Protein AF-A0A7V6ZQK7-F1 (afdb_monomer)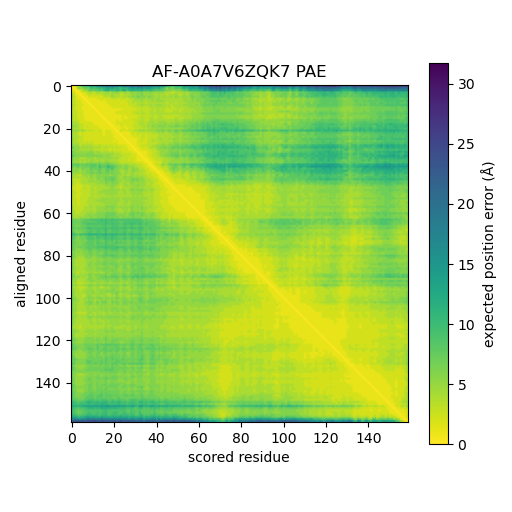

pLDDT: mean 94.78, std 4.78, range [59.28, 98.69]

Solvent-accessible surface area (backbone atoms only — not comparable to full-atom values): 10567 Å² total; per-residue (Å²): 133,67,92,85,58,90,69,52,75,66,53,50,53,52,55,31,53,77,74,73,43,92,51,80,68,61,77,49,67,88,54,63,77,86,77,54,82,86,70,80,80,98,65,79,82,88,67,55,72,66,56,46,53,54,51,53,50,59,57,56,67,72,59,84,89,73,93,72,84,79,50,89,94,54,75,88,70,92,75,62,79,62,53,65,57,55,60,66,34,58,82,67,61,70,57,70,84,66,83,55,54,93,84,25,52,72,60,53,47,56,42,50,51,51,21,49,51,51,20,69,75,69,72,45,97,76,54,67,86,78,72,95,45,72,69,59,48,50,49,51,54,51,51,52,51,28,70,75,67,72,51,92,78,84,89,75,81,92,122

Radius of gyration: 25.25 Å; Cα contacts (8 Å, |Δi|>4): 47; chains: 1; bounding box: 50×47×60 Å

Secondary structure (DSSP, 8-state):
--TT----HHHHHHHHHHTT-SSSGGGGTTS-TTTS--S----PPPPPHHHHHHHHHHHHTTS--------TT-------THHHHHHTSHHHHT-----SGGG-HHHHHHHHHHHHHHHHHHT-S---S--S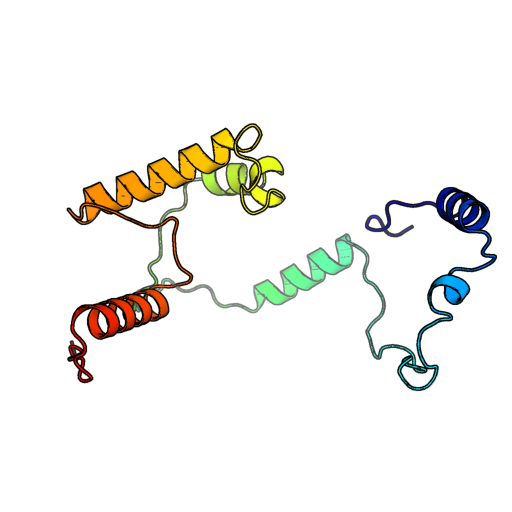-HHHHHHHHHHHHHHHH----------

Sequence (159 aa):
MFKYFPHTDADIQEMLKDVGLSSLDDLFADLPREVLYKGEPDLPEAHSESELRKKLRKLSEKNEKFVCFRGAGSYDVYTPAVIPALTSRQEFLTSYTPYQPEVSQGTLQYIFEFQSLICELTGLDISNASVYDGATAAMEAMFMAIAQTGRKKVLVSSA

Structure (mmCIF, N/CA/C/O backbone):
data_AF-A0A7V6ZQK7-F1
#
_entry.id   AF-A0A7V6ZQK7-F1
#
loop_
_atom_site.group_PDB
_atom_site.id
_atom_site.type_symbol
_atom_site.label_atom_id
_atom_site.label_alt_id
_atom_site.label_comp_id
_atom_site.label_asym_id
_atom_site.label_entity_id
_atom_site.label_seq_id
_atom_site.pdbx_PDB_ins_code
_atom_site.Cartn_x
_atom_site.Cartn_y
_atom_site.Cartn_z
_atom_site.occupancy
_atom_site.B_iso_or_equiv
_atom_site.auth_seq_id
_atom_site.auth_comp_id
_atom_site.auth_asym_id
_atom_site.auth_atom_id
_atom_site.pdbx_PDB_model_num
ATOM 1 N N . MET A 1 1 ? 16.634 4.452 -23.810 1.00 59.28 1 MET A N 1
ATOM 2 C CA . MET A 1 1 ? 16.377 3.212 -23.050 1.00 59.28 1 MET A CA 1
ATOM 3 C C . MET A 1 1 ? 15.541 3.561 -21.830 1.00 59.28 1 MET A C 1
ATOM 5 O O . MET A 1 1 ? 15.902 4.490 -21.110 1.00 59.28 1 MET A O 1
ATOM 9 N N . PHE A 1 2 ? 14.393 2.911 -21.641 1.00 76.44 2 PHE A N 1
ATOM 10 C CA . PHE A 1 2 ? 13.549 3.142 -20.467 1.00 76.44 2 PHE A CA 1
ATOM 11 C C . PHE A 1 2 ? 14.207 2.507 -19.240 1.00 76.44 2 PHE A C 1
ATOM 13 O O . PHE A 1 2 ? 14.557 1.335 -19.275 1.00 76.44 2 PHE A O 1
ATOM 20 N N . LYS A 1 3 ? 14.352 3.263 -18.146 1.00 80.81 3 LYS A N 1
ATOM 21 C CA . LYS A 1 3 ? 15.031 2.803 -16.915 1.00 80.81 3 LYS A CA 1
ATOM 22 C C . LYS A 1 3 ? 14.303 1.673 -16.166 1.00 80.81 3 LYS A C 1
ATOM 24 O O . LYS A 1 3 ? 14.830 1.176 -15.181 1.00 80.81 3 LYS A O 1
ATOM 29 N N . TYR A 1 4 ? 13.089 1.323 -16.588 1.00 89.44 4 TYR A N 1
ATOM 30 C CA . TYR A 1 4 ? 12.256 0.300 -15.950 1.00 89.44 4 TYR A CA 1
ATOM 31 C C . TYR A 1 4 ? 12.435 -1.096 -16.547 1.00 89.44 4 TYR A C 1
ATOM 33 O O . TYR A 1 4 ? 12.062 -2.068 -15.898 1.00 89.44 4 TYR A O 1
ATOM 41 N N . PHE A 1 5 ? 12.990 -1.211 -17.755 1.00 91.88 5 PHE A N 1
ATOM 42 C CA . PHE A 1 5 ? 13.280 -2.515 -18.340 1.00 91.88 5 PHE A CA 1
ATOM 43 C C . PHE A 1 5 ? 14.679 -2.953 -17.903 1.00 91.88 5 PHE A C 1
ATOM 45 O O . PHE A 1 5 ? 15.636 -2.223 -18.167 1.00 91.88 5 PHE A O 1
ATOM 52 N N . PRO A 1 6 ? 14.808 -4.098 -17.212 1.00 92.50 6 PRO A N 1
ATOM 53 C CA . PRO A 1 6 ? 16.096 -4.549 -16.699 1.00 92.50 6 PRO A CA 1
ATOM 54 C C . PRO A 1 6 ? 16.959 -5.207 -17.783 1.00 92.50 6 PRO A C 1
ATOM 56 O O . PRO A 1 6 ? 18.177 -5.218 -17.650 1.00 92.50 6 PRO A O 1
ATOM 59 N N . HIS A 1 7 ? 16.334 -5.740 -18.838 1.00 93.75 7 HIS A N 1
ATOM 60 C CA . HIS A 1 7 ? 16.997 -6.491 -19.900 1.00 93.75 7 HIS A CA 1
ATOM 61 C C . HIS A 1 7 ? 17.386 -5.583 -21.068 1.00 93.75 7 HIS A C 1
ATOM 63 O O . HIS A 1 7 ? 16.608 -4.733 -21.509 1.00 93.75 7 HIS A O 1
ATOM 69 N N . THR A 1 8 ? 18.588 -5.796 -21.583 1.00 93.38 8 THR A N 1
ATOM 70 C CA . THR A 1 8 ? 19.065 -5.240 -22.847 1.00 93.38 8 THR A CA 1
ATOM 71 C C . THR A 1 8 ? 18.580 -6.079 -24.030 1.00 93.38 8 THR A C 1
ATOM 73 O O . THR A 1 8 ? 18.132 -7.212 -23.862 1.00 93.38 8 THR A O 1
ATOM 76 N N . ASP A 1 9 ? 18.721 -5.555 -25.249 1.00 94.00 9 ASP A N 1
ATOM 77 C CA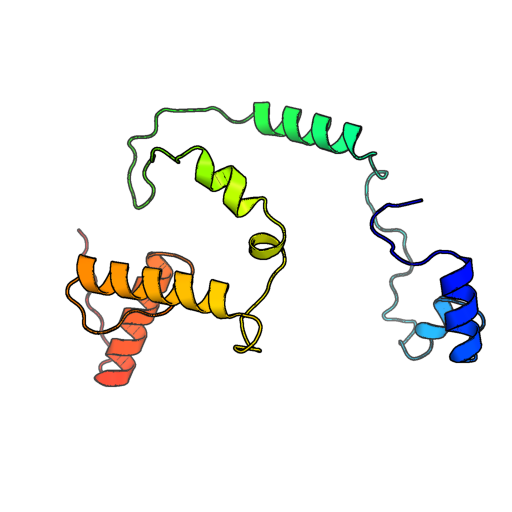 . ASP A 1 9 ? 18.420 -6.329 -26.459 1.00 94.00 9 ASP A CA 1
ATOM 78 C C . ASP A 1 9 ? 19.270 -7.608 -26.538 1.00 94.00 9 ASP A C 1
ATOM 80 O O . ASP A 1 9 ? 18.786 -8.636 -27.000 1.00 94.00 9 ASP A O 1
ATOM 84 N N . ALA A 1 10 ? 20.513 -7.572 -26.045 1.00 95.69 10 ALA A N 1
ATOM 85 C CA . ALA A 1 10 ? 21.383 -8.744 -25.992 1.00 95.69 10 ALA A CA 1
ATOM 86 C C . ALA A 1 10 ? 20.848 -9.813 -25.026 1.00 95.69 10 ALA A C 1
ATOM 88 O O . ALA A 1 10 ? 20.753 -10.974 -25.421 1.00 95.69 10 ALA A O 1
ATOM 89 N N . ASP A 1 11 ? 20.428 -9.412 -23.819 1.00 96.12 11 ASP A N 1
ATOM 90 C CA . ASP A 1 11 ? 19.826 -10.325 -22.835 1.00 96.12 11 ASP A CA 1
ATOM 91 C C . ASP A 1 11 ? 18.561 -10.977 -23.410 1.00 96.12 11 ASP A C 1
ATOM 93 O O . ASP A 1 11 ? 18.370 -12.186 -23.307 1.00 96.12 11 ASP A O 1
ATOM 97 N N . ILE A 1 12 ? 17.714 -10.188 -24.084 1.00 96.31 12 ILE A N 1
ATOM 98 C CA . ILE A 1 12 ? 16.491 -10.690 -24.723 1.00 96.31 12 ILE A CA 1
ATOM 99 C C . ILE A 1 12 ? 16.824 -11.737 -25.795 1.00 96.31 12 ILE A C 1
ATOM 101 O O . ILE A 1 12 ? 16.178 -12.781 -25.843 1.00 96.31 12 ILE A O 1
ATOM 105 N N . GLN A 1 13 ? 17.822 -11.490 -26.649 1.00 96.75 13 GLN A N 1
ATOM 106 C CA . GLN A 1 13 ? 18.213 -12.448 -27.690 1.00 96.75 13 GLN A CA 1
ATOM 107 C C . GLN A 1 13 ? 18.802 -13.742 -27.114 1.00 96.75 13 GLN A C 1
ATOM 109 O O . GLN A 1 13 ? 18.517 -14.822 -27.633 1.00 96.75 13 GLN A O 1
ATOM 114 N N . GLU A 1 14 ? 19.598 -13.654 -26.048 1.00 97.56 14 GLU A N 1
ATOM 115 C CA . GLU A 1 14 ? 20.129 -14.827 -25.348 1.00 97.56 14 GLU A CA 1
ATOM 116 C C . GLU A 1 14 ? 18.997 -15.666 -24.742 1.00 97.56 14 GLU A C 1
ATOM 118 O O . GLU A 1 14 ? 18.891 -16.859 -25.030 1.00 97.56 14 GLU A O 1
ATOM 123 N N . MET A 1 15 ? 18.080 -15.024 -24.013 1.00 97.38 15 MET A N 1
ATOM 124 C CA . MET A 1 15 ? 16.924 -15.693 -23.413 1.00 97.38 15 MET A CA 1
ATOM 125 C C . MET A 1 15 ? 16.028 -16.363 -24.462 1.00 97.38 15 MET A C 1
ATOM 127 O O . MET A 1 15 ? 15.615 -17.502 -24.263 1.00 97.38 15 MET A O 1
ATOM 131 N N . LEU A 1 16 ? 15.736 -15.685 -25.582 1.00 97.81 16 LEU A N 1
ATOM 132 C CA . LEU A 1 16 ? 14.929 -16.243 -26.675 1.00 97.81 16 LEU A CA 1
ATOM 133 C C . LEU A 1 16 ? 15.585 -17.484 -27.285 1.00 97.81 16 LEU A C 1
ATOM 135 O O . LEU A 1 16 ? 14.914 -18.494 -27.503 1.00 97.81 16 LEU A O 1
ATOM 139 N N . LYS A 1 17 ? 16.903 -17.435 -27.506 1.00 97.50 17 LYS A N 1
ATOM 140 C CA . LYS A 1 17 ? 17.666 -18.569 -28.030 1.00 97.50 17 LYS A CA 1
ATOM 141 C C . LYS A 1 17 ? 17.608 -19.776 -27.092 1.00 97.50 17 LYS A C 1
ATOM 143 O O . LYS A 1 17 ? 17.433 -20.892 -27.578 1.00 97.50 17 LYS A O 1
ATOM 148 N N . ASP A 1 18 ? 17.720 -19.561 -25.783 1.00 97.69 18 ASP A N 1
ATOM 149 C CA . ASP A 1 18 ? 17.683 -20.634 -24.782 1.00 97.69 18 ASP A CA 1
ATOM 150 C C . ASP A 1 18 ? 16.328 -21.348 -24.729 1.00 97.69 18 ASP A C 1
ATOM 152 O O . ASP A 1 18 ? 16.273 -22.565 -24.544 1.00 97.69 18 ASP A O 1
ATOM 156 N N . VAL A 1 19 ? 15.233 -20.615 -24.955 1.00 96.88 19 VAL A N 1
ATOM 157 C CA . VAL A 1 19 ? 13.883 -21.196 -25.052 1.00 96.88 19 VAL A CA 1
ATOM 158 C C . VAL A 1 19 ? 13.505 -21.642 -26.473 1.00 96.88 19 VAL A C 1
ATOM 160 O O . VAL A 1 19 ? 12.405 -22.147 -26.681 1.00 96.88 19 VAL A O 1
ATOM 163 N N . GLY A 1 20 ? 14.407 -21.497 -27.452 1.00 96.88 20 GLY A N 1
ATOM 164 C CA . GLY A 1 20 ? 14.208 -21.940 -28.836 1.00 96.88 20 GLY A CA 1
ATOM 165 C C . GLY A 1 20 ? 13.256 -21.070 -29.666 1.00 96.88 20 GLY A C 1
ATOM 166 O O . GLY A 1 20 ? 12.684 -21.559 -30.640 1.00 96.88 20 GLY A O 1
ATOM 167 N N . LEU A 1 21 ? 13.078 -19.802 -29.293 1.00 97.12 21 LEU A N 1
ATOM 168 C CA . LEU A 1 21 ? 12.201 -18.840 -29.963 1.00 97.12 21 LEU A CA 1
ATOM 169 C C . LEU A 1 21 ? 13.008 -17.791 -30.737 1.00 97.12 21 LEU A C 1
ATOM 171 O O . LEU A 1 21 ? 14.191 -17.575 -30.477 1.00 97.12 21 LEU A O 1
ATOM 175 N N . SER A 1 22 ? 12.373 -17.144 -31.716 1.00 94.81 22 SER A N 1
ATOM 176 C CA . SER A 1 22 ? 13.026 -16.160 -32.593 1.00 94.81 22 SER A CA 1
ATOM 177 C C . SER A 1 22 ? 12.576 -14.724 -32.321 1.00 94.81 22 SER A C 1
ATOM 179 O O . SER A 1 22 ? 13.268 -13.781 -32.705 1.00 94.81 22 SER A O 1
ATOM 181 N N . SER A 1 23 ? 11.424 -14.535 -31.674 1.00 96.00 23 SER A N 1
ATOM 182 C CA . SER A 1 23 ? 10.857 -13.219 -31.383 1.00 96.00 23 SER A CA 1
ATOM 183 C C . SER A 1 23 ? 10.084 -13.187 -30.061 1.00 96.00 23 SER A C 1
ATOM 185 O O . SER A 1 23 ? 9.683 -14.222 -29.533 1.00 96.00 23 SER A O 1
ATOM 187 N N . LEU A 1 24 ? 9.838 -11.980 -29.537 1.00 93.81 24 LEU A N 1
ATOM 188 C CA . LEU A 1 24 ? 8.957 -11.793 -28.378 1.00 93.81 24 LEU A CA 1
ATOM 189 C C . LEU A 1 24 ? 7.508 -12.197 -28.681 1.00 93.81 24 LEU A C 1
ATOM 191 O O . LEU A 1 24 ? 6.821 -12.663 -27.778 1.00 93.81 24 LEU A O 1
ATOM 195 N N . ASP A 1 25 ? 7.056 -12.058 -29.931 1.00 92.94 25 ASP A N 1
ATOM 196 C CA . ASP A 1 25 ? 5.702 -12.454 -30.336 1.00 92.94 25 ASP A CA 1
ATOM 197 C C . ASP A 1 25 ? 5.499 -13.970 -30.212 1.00 92.94 25 ASP A C 1
ATOM 199 O O . ASP A 1 25 ? 4.402 -14.423 -29.879 1.00 92.94 25 ASP A O 1
ATOM 203 N N . ASP A 1 26 ? 6.566 -14.758 -30.396 1.00 94.81 26 ASP A N 1
ATOM 204 C CA . ASP A 1 26 ? 6.514 -16.215 -30.264 1.00 94.81 26 ASP A CA 1
ATOM 205 C C . ASP A 1 26 ? 6.154 -16.655 -28.829 1.00 94.81 26 ASP A C 1
ATOM 207 O O . ASP A 1 26 ? 5.552 -17.713 -28.651 1.00 94.81 26 ASP A O 1
ATOM 211 N N . LEU A 1 27 ? 6.444 -15.834 -27.804 1.00 94.12 27 LEU A N 1
ATOM 212 C CA . LEU A 1 27 ? 6.076 -16.107 -26.402 1.00 94.12 27 LEU A CA 1
ATOM 213 C C . LEU A 1 27 ? 4.558 -16.117 -26.173 1.00 94.12 27 LEU A C 1
ATOM 215 O O . LEU A 1 27 ? 4.086 -16.649 -25.170 1.00 94.12 27 LEU A O 1
ATOM 219 N N . PHE A 1 28 ? 3.793 -15.517 -27.084 1.00 93.00 28 PHE A N 1
ATOM 220 C CA . PHE A 1 28 ? 2.343 -15.376 -26.983 1.00 93.00 28 PHE A CA 1
ATOM 221 C C . PHE A 1 28 ? 1.590 -16.283 -27.966 1.00 93.00 28 PHE A C 1
ATOM 223 O O . PHE A 1 28 ? 0.377 -16.134 -28.113 1.00 93.00 28 PHE A O 1
ATOM 230 N N . ALA A 1 29 ? 2.269 -17.226 -28.633 1.00 92.06 29 ALA A N 1
ATOM 231 C CA . ALA A 1 29 ? 1.678 -18.081 -29.667 1.00 92.06 29 ALA A CA 1
ATOM 232 C C . ALA A 1 29 ? 0.490 -18.937 -29.177 1.00 92.06 29 ALA A C 1
ATOM 234 O O . ALA A 1 29 ? -0.400 -19.250 -29.970 1.00 92.06 29 ALA A O 1
ATOM 235 N N . ASP A 1 30 ? 0.452 -19.267 -27.881 1.00 93.12 30 ASP A N 1
ATOM 236 C CA . ASP A 1 30 ? -0.630 -20.037 -27.251 1.00 93.12 30 ASP A CA 1
ATOM 237 C C . ASP A 1 30 ? -1.894 -19.202 -26.970 1.00 93.12 30 ASP A C 1
ATOM 239 O O . ASP A 1 30 ? -2.952 -19.753 -26.653 1.00 93.12 30 ASP A O 1
ATOM 243 N N . LEU A 1 31 ? -1.816 -17.869 -27.077 1.00 94.62 31 LEU A N 1
ATOM 244 C CA . LEU A 1 31 ? -2.976 -17.001 -26.902 1.00 94.62 31 LEU A CA 1
ATOM 245 C C . LEU A 1 31 ? -3.856 -17.006 -28.163 1.00 94.62 31 LEU A C 1
ATOM 247 O O . LEU A 1 31 ? -3.360 -16.764 -29.268 1.00 94.62 31 LEU A O 1
ATOM 251 N N . PRO A 1 32 ? -5.183 -17.194 -28.029 1.00 95.31 32 PRO A N 1
ATOM 252 C CA . PRO A 1 32 ? -6.095 -17.036 -29.153 1.00 95.31 32 PRO A CA 1
ATOM 253 C C . PRO A 1 32 ? -5.980 -15.634 -29.770 1.00 95.31 32 PRO A C 1
ATOM 255 O O . PRO A 1 32 ? -6.033 -14.617 -29.077 1.00 95.31 32 PRO A O 1
ATOM 258 N N . ARG A 1 33 ? -5.842 -15.547 -31.096 1.00 90.69 33 ARG A N 1
ATOM 259 C CA . ARG A 1 33 ? -5.603 -14.264 -31.792 1.00 90.69 33 ARG A CA 1
ATOM 260 C C . ARG A 1 33 ? -6.752 -13.267 -31.637 1.00 90.69 33 ARG A C 1
ATOM 262 O O . ARG A 1 33 ? -6.578 -12.073 -31.873 1.00 90.69 33 ARG A O 1
ATOM 269 N N . GLU A 1 34 ? -7.935 -13.755 -31.300 1.00 94.06 34 GLU A N 1
ATOM 270 C CA . GLU A 1 34 ? -9.135 -12.978 -31.022 1.00 94.06 34 GLU A CA 1
ATOM 271 C C . GLU A 1 34 ? -9.088 -12.220 -29.690 1.00 94.06 34 GLU A C 1
ATOM 273 O O . GLU A 1 34 ? -9.761 -11.197 -29.584 1.00 94.06 34 GLU A O 1
ATOM 278 N N . VAL A 1 35 ? -8.292 -12.665 -28.706 1.00 94.75 35 VAL A N 1
ATOM 279 C CA . VAL A 1 35 ? -8.145 -11.952 -27.422 1.00 94.75 35 VAL A CA 1
ATOM 280 C C . VAL A 1 35 ? -7.027 -10.911 -27.447 1.00 94.75 35 VAL A C 1
ATOM 282 O O . VAL A 1 35 ? -6.968 -10.051 -26.569 1.00 94.75 35 VAL A O 1
ATOM 285 N N . LEU A 1 36 ? -6.149 -10.964 -28.453 1.00 91.00 36 LEU A N 1
ATOM 286 C CA . LEU A 1 36 ? -5.084 -9.984 -28.626 1.00 91.00 36 LEU A CA 1
ATOM 287 C C . LEU A 1 36 ? -5.667 -8.650 -29.093 1.00 91.00 36 LEU A C 1
ATOM 289 O O . LEU A 1 36 ? -6.351 -8.567 -30.117 1.00 91.00 36 LEU A O 1
ATOM 293 N N . TYR A 1 37 ? -5.364 -7.591 -28.348 1.00 92.62 37 TYR A N 1
ATOM 294 C CA . TYR A 1 37 ? -5.701 -6.232 -28.746 1.00 92.62 37 TYR A CA 1
ATOM 295 C C . TYR A 1 37 ? -4.898 -5.844 -29.995 1.00 92.62 37 TYR A C 1
ATOM 297 O O . TYR A 1 37 ? -3.676 -5.957 -30.014 1.00 92.62 37 TYR A O 1
ATOM 305 N N . LYS A 1 38 ? -5.596 -5.413 -31.052 1.00 89.25 38 LYS A N 1
ATOM 306 C CA . LYS A 1 38 ? -5.007 -5.145 -32.382 1.00 89.25 38 LYS A CA 1
ATOM 307 C C . LYS A 1 38 ? -4.788 -3.662 -32.676 1.00 89.25 38 LYS A C 1
ATOM 309 O O . LYS A 1 38 ? -4.309 -3.324 -33.753 1.00 89.25 38 LYS A O 1
ATOM 314 N N . GLY A 1 39 ? -5.231 -2.791 -31.776 1.00 90.94 39 GLY A N 1
ATOM 315 C CA . GLY A 1 39 ? -5.050 -1.353 -31.908 1.00 90.94 39 GLY A CA 1
ATOM 316 C C . GLY A 1 39 ? -3.774 -0.889 -31.225 1.00 90.94 39 GLY A C 1
ATOM 317 O O . GLY A 1 39 ? -3.114 -1.638 -30.507 1.00 90.94 39 GLY A O 1
ATOM 318 N N . GLU A 1 40 ? -3.481 0.391 -31.385 1.00 90.75 40 GLU A N 1
ATOM 319 C CA . GLU A 1 40 ? -2.568 1.078 -30.482 1.00 90.75 40 GLU A CA 1
ATOM 320 C C . GLU A 1 40 ? -3.362 1.567 -29.261 1.00 90.75 40 GLU A C 1
ATOM 322 O O . GLU A 1 40 ? -4.548 1.906 -29.386 1.00 90.75 40 GLU A O 1
ATOM 327 N N . PRO A 1 41 ? -2.787 1.540 -28.048 1.00 91.12 41 PRO A N 1
ATOM 328 C CA . PRO A 1 41 ? -3.406 2.190 -26.903 1.00 91.12 41 PRO A CA 1
ATOM 329 C C . PRO A 1 41 ? -3.574 3.689 -27.186 1.00 91.12 41 PRO A C 1
ATOM 331 O O . PRO A 1 41 ? -2.603 4.352 -27.542 1.00 91.12 41 PRO A O 1
ATOM 334 N N . ASP A 1 42 ? -4.781 4.228 -26.995 1.00 93.75 42 ASP A N 1
ATOM 335 C CA . ASP A 1 42 ? -5.044 5.673 -27.084 1.00 93.75 42 ASP A CA 1
ATOM 336 C C . ASP A 1 42 ? -4.474 6.382 -25.845 1.00 93.75 42 ASP A C 1
ATOM 338 O O . ASP A 1 42 ? -5.173 6.686 -24.874 1.00 93.75 42 ASP A O 1
ATOM 342 N N . LEU A 1 43 ? -3.149 6.530 -25.829 1.00 94.25 43 LEU A N 1
ATOM 343 C CA . LEU A 1 43 ? -2.378 7.112 -24.741 1.00 94.25 43 LEU A CA 1
ATOM 344 C C . LEU A 1 43 ? -1.529 8.278 -25.261 1.00 94.25 43 LEU A C 1
ATOM 346 O O . LEU A 1 43 ? -1.012 8.226 -26.376 1.00 94.25 43 LEU A O 1
ATOM 350 N N . PRO A 1 44 ? -1.332 9.333 -24.449 1.00 91.75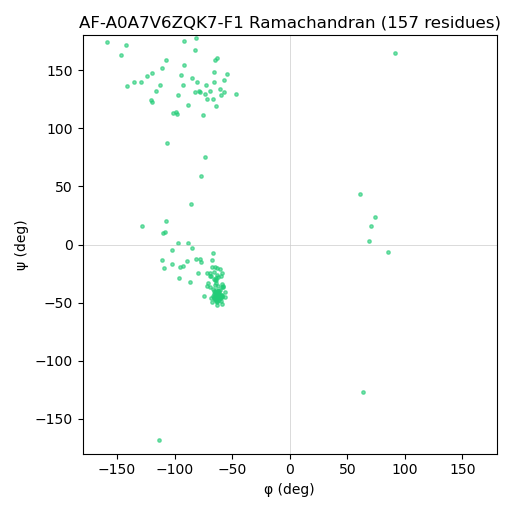 44 PRO A N 1
ATOM 351 C CA . PRO A 1 44 ? -0.426 10.412 -24.809 1.00 91.75 44 PRO A CA 1
ATOM 352 C C . PRO A 1 44 ? 1.018 9.909 -24.882 1.00 91.75 44 PRO A C 1
ATOM 354 O O . PRO A 1 44 ? 1.387 8.931 -24.229 1.00 91.75 44 PRO A O 1
ATOM 357 N N . GLU A 1 45 ? 1.861 10.648 -25.601 1.00 92.00 45 GLU A N 1
ATOM 358 C CA . GLU A 1 45 ? 3.285 10.340 -25.690 1.00 92.00 45 GLU A CA 1
ATOM 359 C C . GLU A 1 45 ? 3.956 10.241 -24.310 1.00 92.00 45 GLU A C 1
ATOM 361 O O . GLU A 1 45 ? 3.622 10.947 -23.341 1.00 92.00 45 GLU A O 1
ATOM 366 N N . ALA A 1 46 ? 4.943 9.349 -24.231 1.00 91.94 46 ALA A N 1
ATOM 367 C CA . ALA A 1 46 ? 5.737 9.158 -23.032 1.00 91.94 46 ALA A CA 1
ATOM 368 C C . ALA A 1 46 ? 6.463 10.458 -22.660 1.00 91.94 46 ALA A C 1
ATOM 370 O O . ALA A 1 46 ? 7.073 11.118 -23.495 1.00 91.94 46 ALA A O 1
ATOM 371 N N . HIS A 1 47 ? 6.412 10.813 -21.379 1.00 92.75 47 HIS A N 1
ATOM 372 C CA . HIS A 1 47 ? 7.142 11.960 -20.848 1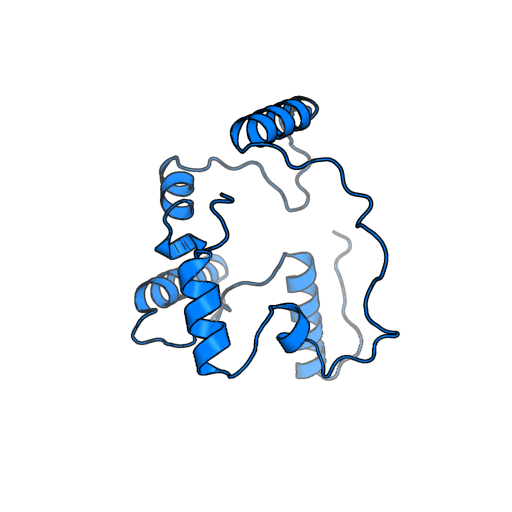.00 92.75 47 HIS A CA 1
ATOM 373 C C . HIS A 1 47 ? 8.482 11.485 -20.279 1.00 92.75 47 HIS A C 1
ATOM 375 O O . HIS A 1 47 ? 8.561 10.416 -19.667 1.00 92.75 47 HIS A O 1
ATOM 381 N N . SER A 1 48 ? 9.528 12.300 -20.395 1.00 93.44 48 SER A N 1
ATOM 382 C CA . SER A 1 48 ? 10.734 12.110 -19.588 1.00 93.44 48 SER A CA 1
ATOM 383 C C . SER A 1 48 ? 10.420 12.273 -18.095 1.00 93.44 48 SER A C 1
ATOM 385 O O . SER A 1 48 ? 9.435 12.903 -17.699 1.00 93.44 48 SER A O 1
ATOM 387 N N . GLU A 1 49 ? 11.295 11.752 -17.231 1.00 94.25 49 GLU A N 1
ATOM 388 C CA . GLU A 1 49 ? 11.119 11.859 -15.776 1.00 94.25 49 GLU A CA 1
ATOM 389 C C . GLU A 1 49 ? 10.973 13.323 -15.314 1.00 94.25 49 GLU A C 1
ATOM 391 O O . GLU A 1 49 ? 10.127 13.646 -14.478 1.00 94.25 49 GLU A O 1
ATOM 396 N N . SER A 1 50 ? 11.768 14.228 -15.892 1.00 95.94 50 SER A N 1
ATOM 397 C CA . SER A 1 50 ? 11.735 15.660 -15.573 1.00 95.94 50 SER A CA 1
ATOM 398 C C . SER A 1 50 ? 10.403 16.304 -15.971 1.00 95.94 50 SER A C 1
ATOM 400 O O . SER A 1 50 ? 9.788 17.028 -15.179 1.00 95.94 50 SER A O 1
ATOM 402 N N . GLU A 1 51 ? 9.911 15.998 -17.175 1.00 96.19 51 GLU A N 1
ATOM 403 C CA . GLU A 1 51 ? 8.624 16.495 -17.667 1.00 96.19 51 GLU A CA 1
ATOM 404 C C . GLU A 1 51 ? 7.466 15.996 -16.807 1.00 96.19 51 GLU A C 1
ATOM 406 O O . GLU A 1 51 ? 6.607 16.792 -16.414 1.00 96.19 51 GLU A O 1
ATOM 411 N N . LEU A 1 52 ? 7.477 14.709 -16.446 1.00 95.31 52 LEU A N 1
ATOM 412 C CA . LEU A 1 52 ? 6.464 14.112 -15.583 1.00 95.31 52 LEU A CA 1
ATOM 413 C C . LEU A 1 52 ? 6.451 14.775 -14.199 1.00 95.31 52 LEU A C 1
ATOM 415 O O . LEU A 1 52 ? 5.394 15.209 -13.738 1.00 95.31 52 LEU A O 1
ATOM 419 N N . ARG A 1 53 ? 7.617 14.947 -13.560 1.00 96.94 53 ARG A N 1
ATOM 420 C CA . ARG A 1 53 ? 7.727 15.630 -12.257 1.00 96.94 53 ARG A CA 1
ATOM 421 C C . ARG A 1 53 ? 7.205 17.066 -12.318 1.00 96.94 53 ARG A C 1
ATOM 423 O O . ARG A 1 53 ? 6.460 17.487 -11.432 1.00 96.94 53 ARG A O 1
ATOM 430 N N . LYS A 1 54 ? 7.549 17.819 -13.369 1.00 98.00 54 LYS A N 1
ATOM 431 C CA . LYS A 1 54 ? 7.060 19.194 -13.572 1.00 98.00 54 LYS A CA 1
ATOM 432 C C . LYS A 1 54 ? 5.543 19.231 -13.764 1.00 98.00 54 LYS A C 1
ATOM 434 O O . LYS A 1 54 ? 4.878 20.100 -13.203 1.00 98.00 54 LYS A O 1
ATOM 439 N N . LYS A 1 55 ? 4.991 18.294 -14.538 1.00 96.88 55 LYS A N 1
ATOM 440 C CA . LYS A 1 55 ? 3.550 18.180 -14.793 1.00 96.88 55 LYS A CA 1
ATOM 441 C C . LYS A 1 55 ? 2.774 17.849 -13.518 1.00 96.88 55 LYS A C 1
ATOM 443 O O . LYS A 1 55 ? 1.801 18.536 -13.217 1.00 96.88 55 LYS A O 1
ATOM 448 N N . LEU A 1 56 ? 3.236 16.866 -12.743 1.00 97.69 56 LEU A N 1
ATOM 449 C CA . LEU A 1 56 ? 2.616 16.484 -11.470 1.00 97.69 56 LEU A CA 1
ATOM 450 C C . LEU A 1 56 ? 2.692 17.611 -10.436 1.00 97.69 56 LEU A C 1
ATOM 452 O O . LEU A 1 56 ? 1.705 17.869 -9.752 1.00 97.69 56 LEU A O 1
ATOM 456 N N . ARG A 1 57 ? 3.809 18.351 -10.377 1.00 98.06 57 ARG A N 1
ATOM 457 C CA . ARG A 1 57 ? 3.9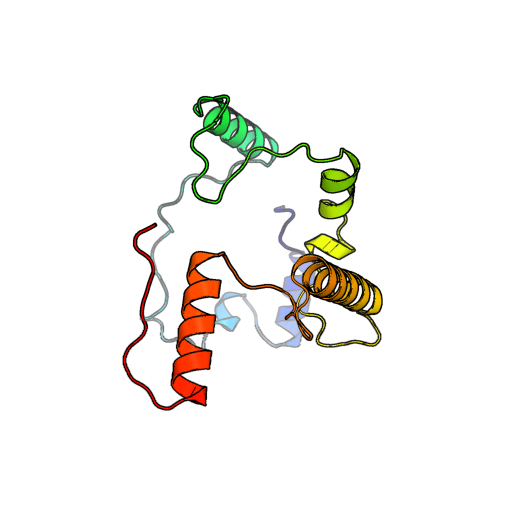15 19.549 -9.530 1.00 98.06 57 ARG A CA 1
ATOM 458 C C . ARG A 1 57 ? 2.857 20.591 -9.903 1.00 98.06 57 ARG A C 1
ATOM 460 O O . ARG A 1 57 ? 2.090 20.993 -9.035 1.00 98.06 57 ARG A O 1
ATOM 467 N N . LYS A 1 58 ? 2.746 20.953 -11.186 1.00 97.88 58 LYS A N 1
ATOM 468 C CA . LYS A 1 58 ? 1.719 21.900 -11.664 1.00 97.88 58 LYS A CA 1
ATOM 469 C C . LYS A 1 58 ? 0.296 21.438 -11.359 1.00 97.88 58 LYS A C 1
ATOM 471 O O . LYS A 1 58 ? -0.574 22.256 -11.088 1.00 97.88 58 LYS A O 1
ATOM 476 N N . LEU A 1 59 ? 0.040 20.132 -11.440 1.00 97.75 59 LEU A N 1
ATOM 477 C CA . LEU A 1 59 ? -1.262 19.577 -11.086 1.00 97.75 59 LEU A CA 1
ATOM 478 C C . LEU A 1 59 ? -1.531 19.724 -9.583 1.00 97.75 59 LEU A C 1
ATOM 480 O O . LEU A 1 59 ? -2.613 20.161 -9.208 1.00 97.75 59 LEU A O 1
ATOM 484 N N . SER A 1 60 ? -0.536 19.430 -8.742 1.00 97.69 60 SER A N 1
ATOM 485 C CA . SER A 1 60 ? -0.647 19.563 -7.285 1.00 97.69 60 SER A CA 1
ATOM 486 C C . SER A 1 60 ? -0.853 21.008 -6.818 1.00 97.69 60 SER A C 1
ATOM 488 O O . SER A 1 60 ? -1.514 21.232 -5.810 1.00 97.69 60 SER A O 1
ATOM 490 N N . GLU A 1 61 ? -0.343 21.992 -7.568 1.00 97.44 61 GLU A N 1
ATOM 491 C CA . GLU A 1 61 ? -0.502 23.428 -7.285 1.00 97.44 61 GLU A CA 1
ATOM 492 C C . GLU A 1 61 ? -1.948 23.921 -7.453 1.00 97.44 61 GLU A C 1
ATOM 494 O O . GLU A 1 61 ? -2.275 25.006 -6.985 1.00 97.44 61 GLU A O 1
ATOM 499 N N . LYS A 1 62 ? -2.828 23.127 -8.080 1.00 98.00 62 LYS A N 1
ATOM 500 C CA . LYS A 1 62 ? -4.263 23.435 -8.163 1.00 98.00 62 LYS A CA 1
ATOM 501 C C . LYS A 1 62 ? -5.020 23.141 -6.866 1.00 98.00 62 LYS A C 1
ATOM 503 O O . LYS A 1 62 ? -6.162 23.571 -6.739 1.00 98.00 62 LYS A O 1
ATOM 508 N N . ASN A 1 63 ? -4.424 22.389 -5.940 1.00 97.50 63 ASN A N 1
ATOM 509 C CA . ASN A 1 63 ? -5.058 22.073 -4.666 1.00 97.50 63 ASN A CA 1
ATOM 510 C C . ASN A 1 63 ? -4.942 23.262 -3.709 1.00 97.50 63 ASN A C 1
ATOM 512 O O . ASN A 1 63 ? -3.853 23.795 -3.488 1.00 97.50 63 ASN A O 1
ATOM 516 N N . GLU A 1 64 ? -6.053 23.626 -3.079 1.00 96.06 64 GLU A N 1
ATOM 517 C CA . GLU A 1 64 ? -6.076 24.634 -2.024 1.00 96.06 64 GLU A CA 1
ATOM 518 C C . GLU A 1 64 ? -5.676 24.002 -0.685 1.00 96.06 64 GLU A C 1
ATOM 520 O O . GLU A 1 64 ? -6.172 22.942 -0.297 1.00 96.06 64 GLU A O 1
ATOM 525 N N . LYS A 1 65 ? -4.745 24.644 0.026 1.00 92.50 65 LYS A N 1
ATOM 526 C CA . LYS A 1 65 ? -4.280 24.188 1.340 1.00 92.50 65 LYS A CA 1
ATOM 527 C C . LYS A 1 65 ? -5.000 24.971 2.428 1.00 92.50 65 LYS A C 1
ATOM 529 O O . LYS A 1 65 ? -4.775 26.169 2.575 1.00 92.50 65 LYS A O 1
ATOM 534 N N . PHE A 1 66 ? -5.826 24.279 3.203 1.00 93.62 66 PHE A N 1
ATOM 535 C CA . PHE A 1 66 ? -6.569 24.851 4.322 1.00 93.62 66 PHE A CA 1
ATOM 536 C C . PHE A 1 66 ? -6.052 24.325 5.655 1.00 93.62 66 PHE A C 1
ATOM 538 O O . PHE A 1 66 ? -5.609 23.182 5.748 1.00 93.62 66 PHE A O 1
ATOM 545 N N . VAL A 1 67 ? -6.201 25.130 6.706 1.00 94.62 67 VAL A N 1
ATOM 546 C CA . VAL A 1 67 ? -6.188 24.608 8.075 1.00 94.62 67 VAL A CA 1
ATOM 547 C C . VAL A 1 67 ? -7.539 23.930 8.308 1.00 94.62 67 VAL A C 1
ATOM 549 O O . VAL A 1 67 ? -8.576 24.594 8.312 1.00 94.62 67 VAL A O 1
ATOM 552 N N . CYS A 1 68 ? -7.547 22.602 8.429 1.00 92.88 68 CYS A N 1
ATOM 553 C CA . CYS A 1 68 ? -8.773 21.807 8.475 1.00 92.88 68 CYS A CA 1
ATOM 554 C C . CYS A 1 68 ? -9.126 21.390 9.909 1.00 92.88 68 CYS A C 1
ATOM 556 O O . CYS A 1 68 ? -8.455 20.550 10.499 1.00 92.88 68 CYS A O 1
ATOM 558 N N . PHE A 1 69 ? -10.235 21.917 10.437 1.00 95.56 69 PHE A N 1
ATOM 559 C CA . PHE A 1 69 ? -10.797 21.529 11.741 1.00 95.56 69 PHE A CA 1
ATOM 560 C C . PHE A 1 69 ? -12.085 20.698 11.623 1.00 95.56 69 PHE A C 1
ATOM 562 O O . PHE A 1 69 ? -12.874 20.630 12.560 1.00 95.56 69 PHE A O 1
ATOM 569 N N . ARG A 1 70 ? -12.335 20.073 10.464 1.00 94.44 70 ARG A N 1
ATOM 570 C CA . ARG A 1 70 ? -13.573 19.311 10.215 1.00 94.44 70 ARG A CA 1
ATOM 571 C C . ARG A 1 70 ? -13.663 18.016 11.037 1.00 94.44 70 ARG A C 1
ATOM 573 O O . ARG A 1 70 ? -14.766 17.535 11.277 1.00 94.44 70 ARG A O 1
ATOM 580 N N . GLY A 1 71 ? -12.528 17.459 11.463 1.00 92.44 71 GLY A N 1
ATOM 581 C CA . GLY A 1 71 ? -12.472 16.190 12.188 1.00 92.44 71 GLY A CA 1
ATOM 582 C C . GLY A 1 71 ? -12.972 15.022 11.333 1.00 92.44 71 GLY A C 1
ATOM 583 O O . GLY A 1 71 ? -12.510 14.834 10.211 1.00 92.44 71 GLY A O 1
ATOM 584 N N . ALA A 1 72 ? -13.931 14.253 11.858 1.00 92.44 72 ALA A N 1
ATOM 585 C CA . ALA A 1 72 ? -14.510 13.073 11.201 1.00 92.44 72 ALA A CA 1
ATOM 586 C C . ALA A 1 72 ? -13.489 11.954 10.905 1.00 92.44 72 ALA A C 1
ATOM 588 O O . ALA A 1 72 ? -13.489 11.364 9.829 1.00 92.44 72 ALA A O 1
ATOM 589 N N . GLY A 1 73 ? -12.606 11.666 11.867 1.00 91.81 73 GLY A N 1
ATOM 590 C CA . GLY A 1 73 ? -11.636 10.569 11.767 1.00 91.81 73 GLY A CA 1
ATOM 591 C C . GLY A 1 73 ? -10.331 10.918 11.046 1.00 91.81 73 GLY A C 1
ATOM 592 O O . GLY A 1 73 ? -9.405 10.116 11.079 1.00 91.81 73 GLY A O 1
ATOM 593 N N . SER A 1 74 ? -10.217 12.111 10.453 1.00 93.38 74 SER A N 1
ATOM 594 C CA . SER A 1 74 ? -8.972 12.621 9.871 1.00 93.38 74 SER A CA 1
ATOM 595 C C . SER A 1 74 ? -8.566 13.913 10.567 1.00 93.38 74 SER A C 1
ATOM 597 O O . SER A 1 74 ? -9.313 14.891 10.574 1.00 93.38 74 SER A O 1
ATOM 599 N N . TYR A 1 75 ? -7.362 13.925 11.127 1.00 94.31 75 TYR A N 1
ATOM 600 C CA . TYR A 1 75 ? -6.848 15.035 11.923 1.00 94.31 75 TYR A CA 1
ATOM 601 C C . TYR A 1 75 ? -5.469 15.425 11.409 1.00 94.31 75 TYR A C 1
ATOM 603 O O . TYR A 1 75 ? -4.675 14.557 11.050 1.00 94.31 75 TYR A O 1
ATOM 611 N N . ASP A 1 76 ? -5.198 16.727 11.361 1.00 93.44 76 ASP A N 1
ATOM 612 C CA . ASP A 1 76 ? -3.860 17.211 11.040 1.00 93.44 76 ASP A CA 1
ATOM 613 C C . ASP A 1 76 ? -2.906 16.870 12.193 1.00 93.44 76 ASP A C 1
ATOM 615 O O . ASP A 1 76 ? -3.235 17.079 13.365 1.00 93.44 76 ASP A O 1
ATOM 619 N N . VAL A 1 77 ? -1.743 16.309 11.865 1.00 93.06 77 VAL A N 1
ATOM 620 C CA . VAL A 1 77 ? -0.755 15.838 12.841 1.00 93.06 77 VAL A CA 1
ATOM 621 C C . VAL A 1 77 ? 0.641 16.282 12.437 1.00 93.06 77 VAL A C 1
ATOM 623 O O . VAL A 1 77 ? 1.038 16.223 11.271 1.00 93.06 77 VAL A O 1
ATOM 626 N N . TYR A 1 78 ? 1.433 16.688 13.427 1.00 95.00 78 TYR A N 1
ATOM 627 C CA . TYR A 1 78 ? 2.848 16.932 13.198 1.00 95.00 78 TYR A CA 1
ATOM 628 C C . TYR A 1 78 ? 3.537 15.619 12.816 1.00 95.00 78 TYR A C 1
ATOM 630 O O . TYR A 1 78 ? 3.560 14.673 13.601 1.00 95.00 78 TYR A O 1
ATOM 638 N N . THR A 1 79 ? 4.118 15.575 11.617 1.00 95.38 79 THR A N 1
ATOM 639 C CA . THR A 1 79 ? 4.907 14.433 11.142 1.00 95.38 79 THR A CA 1
ATOM 640 C C . THR A 1 79 ? 6.393 14.722 11.362 1.00 95.38 79 THR A C 1
ATOM 642 O O . THR A 1 79 ? 6.936 15.606 10.693 1.00 95.38 79 THR A O 1
ATOM 645 N N . PRO A 1 80 ? 7.082 14.004 12.271 1.00 97.31 80 PRO A N 1
ATOM 646 C CA . PRO A 1 80 ? 8.510 14.196 12.489 1.00 97.31 80 PRO A CA 1
ATOM 647 C C . PRO A 1 80 ? 9.322 13.991 11.205 1.00 97.31 80 PRO A C 1
ATOM 649 O O . PRO A 1 80 ? 9.063 13.066 10.436 1.00 97.31 80 PRO A O 1
ATOM 652 N N . ALA A 1 81 ? 10.361 14.807 10.998 1.00 96.31 81 ALA A N 1
ATOM 653 C CA . ALA A 1 81 ? 11.160 14.801 9.765 1.00 96.31 81 ALA A CA 1
ATOM 654 C C . ALA A 1 81 ? 11.859 13.458 9.468 1.00 96.31 81 ALA A C 1
ATOM 656 O O . ALA A 1 81 ? 12.202 13.172 8.322 1.00 96.31 81 ALA A O 1
ATOM 657 N N . VAL A 1 82 ? 12.044 12.617 10.490 1.00 97.06 82 VAL A N 1
ATOM 658 C CA . VAL A 1 82 ? 12.586 11.261 10.341 1.00 97.06 82 VAL A CA 1
ATOM 659 C C . VAL A 1 82 ? 11.626 10.320 9.599 1.00 97.06 82 VAL A C 1
ATOM 661 O O . VAL A 1 82 ? 12.086 9.399 8.933 1.00 97.06 82 VAL A O 1
ATOM 664 N N . ILE A 1 83 ? 10.309 10.551 9.648 1.00 95.62 83 ILE A N 1
ATOM 665 C CA . ILE A 1 83 ? 9.310 9.637 9.071 1.00 95.62 83 ILE A CA 1
ATOM 666 C C . ILE A 1 83 ? 9.387 9.591 7.532 1.00 95.62 83 ILE A C 1
ATOM 668 O O . ILE A 1 83 ? 9.501 8.488 6.989 1.00 95.62 83 ILE A O 1
ATOM 672 N N . PRO A 1 84 ? 9.420 10.723 6.793 1.00 95.88 84 PRO A N 1
ATOM 673 C CA . PRO A 1 84 ? 9.662 10.692 5.348 1.00 95.88 84 PRO A CA 1
ATOM 674 C C . PRO A 1 84 ? 11.006 10.055 4.977 1.00 95.88 84 PRO A C 1
ATOM 676 O O . PRO A 1 84 ? 11.098 9.343 3.982 1.00 95.88 84 PRO A O 1
ATOM 679 N N . ALA A 1 85 ? 12.048 10.273 5.787 1.00 95.69 85 ALA A N 1
ATOM 680 C CA . ALA A 1 85 ? 13.353 9.665 5.545 1.00 95.69 85 ALA A CA 1
ATOM 681 C C . ALA A 1 85 ? 13.289 8.135 5.682 1.00 95.69 85 ALA A C 1
ATOM 683 O O . ALA A 1 85 ? 13.755 7.429 4.791 1.00 95.69 85 ALA A O 1
ATOM 684 N N . LEU A 1 86 ? 12.656 7.619 6.742 1.00 94.62 86 LEU A N 1
ATOM 685 C CA . LEU A 1 86 ? 12.470 6.181 6.959 1.00 94.62 86 LEU A CA 1
ATOM 686 C C . LEU A 1 86 ? 11.619 5.533 5.866 1.00 94.62 86 LEU A C 1
ATOM 688 O O . LEU A 1 86 ? 12.034 4.538 5.287 1.00 94.62 86 LEU A O 1
ATOM 692 N N . THR A 1 87 ? 10.469 6.122 5.540 1.00 94.38 87 THR A N 1
ATOM 693 C CA . THR A 1 87 ? 9.546 5.578 4.524 1.00 94.38 87 THR A CA 1
ATOM 694 C C . THR A 1 87 ? 10.107 5.631 3.100 1.00 94.38 87 THR A C 1
ATOM 696 O O . THR A 1 87 ? 9.651 4.888 2.237 1.00 94.38 87 THR A O 1
ATOM 699 N N . SER A 1 88 ? 11.123 6.464 2.843 1.00 95.25 88 SER A N 1
ATOM 700 C CA . SER A 1 88 ? 11.824 6.506 1.552 1.00 95.25 88 SER A CA 1
ATOM 701 C C . SER A 1 88 ? 12.892 5.419 1.373 1.00 95.25 88 SER A C 1
ATOM 703 O O . SER A 1 88 ? 13.387 5.225 0.260 1.00 95.25 88 SER A O 1
ATOM 705 N N . ARG A 1 89 ? 13.277 4.722 2.449 1.00 94.56 89 ARG A N 1
ATOM 706 C CA . ARG A 1 89 ? 14.284 3.655 2.404 1.00 94.56 89 ARG A CA 1
ATOM 707 C C . ARG A 1 89 ? 13.707 2.410 1.727 1.00 94.56 89 ARG A C 1
ATOM 709 O O . ARG A 1 89 ? 12.573 2.014 1.995 1.00 94.56 89 ARG A O 1
ATOM 716 N N . GLN A 1 90 ? 14.496 1.785 0.857 1.00 92.25 90 GLN A N 1
ATOM 717 C CA . GLN A 1 90 ? 14.030 0.701 -0.013 1.00 92.25 90 GLN A CA 1
ATOM 718 C C . GLN A 1 90 ? 13.544 -0.513 0.781 1.00 92.25 90 GLN A C 1
ATOM 720 O O . GLN A 1 90 ? 12.496 -1.059 0.474 1.00 92.25 90 GLN A O 1
ATOM 725 N N . GLU A 1 91 ? 14.230 -0.873 1.858 1.00 88.56 91 GLU A N 1
ATOM 726 C CA . GLU A 1 91 ? 13.884 -1.984 2.744 1.00 88.56 91 GLU A CA 1
ATOM 727 C C . GLU A 1 91 ? 12.490 -1.867 3.390 1.00 88.56 91 GLU A C 1
ATOM 729 O O . GLU A 1 91 ? 11.892 -2.890 3.719 1.00 88.56 91 GLU A O 1
ATOM 734 N N . PHE A 1 92 ? 11.943 -0.652 3.526 1.00 90.19 92 PHE A N 1
ATOM 735 C CA . PHE A 1 92 ? 10.567 -0.423 3.988 1.00 90.19 92 PHE A CA 1
ATOM 736 C C . PHE A 1 92 ? 9.581 -0.230 2.833 1.00 90.19 92 PHE A C 1
ATOM 738 O O . PHE A 1 92 ? 8.398 -0.516 2.982 1.00 90.19 92 PHE A O 1
ATOM 745 N N . LEU A 1 93 ? 10.053 0.285 1.695 1.00 92.56 93 LEU A N 1
ATOM 746 C CA . LEU A 1 93 ? 9.207 0.652 0.562 1.00 92.56 93 LEU A CA 1
ATOM 747 C C . LEU A 1 93 ? 8.931 -0.514 -0.398 1.00 92.56 93 LEU A C 1
ATOM 749 O O . LEU A 1 93 ? 7.881 -0.538 -1.034 1.00 92.56 93 LEU A O 1
ATOM 753 N N . THR A 1 94 ? 9.880 -1.440 -0.556 1.00 94.50 94 THR A N 1
ATOM 754 C CA . THR A 1 94 ? 9.819 -2.504 -1.573 1.00 94.50 94 THR A CA 1
ATOM 755 C C . THR A 1 94 ? 9.610 -3.899 -0.997 1.00 94.50 94 THR A C 1
ATOM 757 O O . THR A 1 94 ? 9.305 -4.819 -1.758 1.00 94.50 94 THR A O 1
ATOM 760 N N . SER A 1 95 ? 9.767 -4.081 0.317 1.00 91.25 95 SER A N 1
ATOM 761 C CA . SER A 1 95 ? 9.431 -5.342 0.977 1.00 91.25 95 SER A CA 1
ATOM 762 C C . SER A 1 95 ? 7.922 -5.602 0.906 1.00 91.25 95 SER A C 1
ATOM 764 O O . SER A 1 95 ? 7.108 -4.679 0.871 1.00 91.25 95 SER A O 1
ATOM 766 N N . TYR A 1 96 ? 7.545 -6.881 0.845 1.00 94.25 96 TYR A N 1
ATOM 767 C CA . TYR A 1 96 ? 6.145 -7.305 0.850 1.00 94.25 96 TYR A CA 1
ATOM 768 C C . TYR A 1 96 ? 5.822 -8.083 2.127 1.00 94.25 96 TYR A C 1
ATOM 770 O O . TYR A 1 96 ? 6.598 -8.070 3.083 1.00 94.25 96 TYR A O 1
ATOM 778 N N . THR A 1 97 ? 4.664 -8.742 2.167 1.00 95.88 97 THR A N 1
ATOM 779 C CA . THR A 1 97 ? 4.221 -9.539 3.312 1.00 95.88 97 THR A CA 1
ATOM 780 C C . THR A 1 97 ? 5.346 -10.456 3.818 1.00 95.88 97 THR A C 1
ATOM 782 O O . THR A 1 97 ? 5.943 -11.178 3.012 1.00 95.88 97 THR A O 1
ATOM 785 N N . PRO A 1 98 ? 5.641 -10.458 5.134 1.00 95.19 98 PRO A N 1
ATOM 786 C CA . PRO A 1 98 ? 6.797 -11.145 5.711 1.00 95.19 98 PRO A CA 1
ATOM 787 C C . PRO A 1 98 ? 6.580 -12.667 5.818 1.00 95.19 98 PRO A C 1
ATOM 789 O O . PRO A 1 98 ? 6.633 -13.241 6.902 1.00 95.19 98 PRO A O 1
ATOM 792 N N . TYR A 1 99 ? 6.328 -13.341 4.691 1.00 97.06 99 TYR A N 1
ATOM 793 C CA . TYR A 1 99 ? 6.135 -14.796 4.626 1.00 97.06 99 TYR A CA 1
ATOM 794 C C . TYR A 1 99 ? 7.398 -15.591 4.976 1.00 97.06 99 TYR A C 1
ATOM 796 O O . TYR A 1 99 ? 7.295 -16.756 5.345 1.00 97.06 99 TYR A O 1
ATOM 804 N N . GLN A 1 100 ? 8.579 -14.983 4.827 1.00 97.50 100 GLN A N 1
ATOM 805 C CA . GLN A 1 100 ? 9.876 -15.570 5.170 1.00 97.50 100 GLN A CA 1
ATOM 806 C C . GLN A 1 100 ? 10.401 -14.891 6.445 1.00 97.50 100 GLN A C 1
ATOM 808 O O . GLN A 1 100 ? 11.073 -13.854 6.353 1.00 97.50 100 GLN A O 1
ATOM 813 N N . PRO A 1 101 ? 10.041 -15.394 7.640 1.00 96.62 101 PRO A N 1
ATOM 814 C CA . PRO A 1 101 ? 10.295 -14.697 8.897 1.00 96.62 101 PRO A CA 1
ATOM 815 C C . PRO A 1 101 ? 11.787 -14.524 9.204 1.00 96.62 101 PRO A C 1
ATOM 817 O O . PRO A 1 101 ? 12.163 -13.495 9.766 1.00 96.62 101 PRO A O 1
ATOM 820 N N . GLU A 1 102 ? 12.645 -15.464 8.805 1.00 97.69 102 GLU A N 1
ATOM 821 C CA . GLU A 1 102 ? 14.094 -15.458 9.058 1.00 97.69 102 GLU A CA 1
ATOM 822 C C . GLU A 1 102 ? 14.796 -14.256 8.417 1.00 97.69 102 GLU A C 1
ATOM 824 O O . GLU A 1 102 ? 15.801 -13.772 8.933 1.00 97.69 102 GLU A O 1
ATOM 829 N N . VAL A 1 103 ? 14.240 -13.739 7.319 1.00 95.50 103 VAL A N 1
ATOM 830 C CA . VAL A 1 103 ? 14.762 -12.575 6.584 1.00 95.50 103 VAL A CA 1
ATOM 831 C C . VAL A 1 103 ? 13.867 -11.338 6.717 1.00 95.50 103 VAL A C 1
ATOM 833 O O . VAL A 1 103 ? 14.093 -10.341 6.040 1.00 95.50 103 VAL A O 1
ATOM 836 N N . SER A 1 104 ? 12.871 -11.383 7.610 1.00 96.56 104 SER A N 1
ATOM 837 C CA . SER A 1 104 ? 11.868 -10.320 7.793 1.00 96.56 104 SER A CA 1
ATOM 838 C C . SER A 1 104 ? 11.720 -9.857 9.251 1.00 96.56 104 SER A C 1
ATOM 840 O O . SER A 1 104 ? 10.742 -9.193 9.592 1.00 96.56 104 SER A O 1
ATOM 842 N N . GLN A 1 105 ? 12.675 -10.186 10.131 1.00 96.62 105 GLN A N 1
ATOM 843 C CA . GLN A 1 105 ? 12.579 -9.896 11.571 1.00 96.62 105 GLN A CA 1
ATOM 844 C C . GLN A 1 105 ? 12.405 -8.406 11.892 1.00 96.62 105 GLN A C 1
ATOM 846 O O . GLN A 1 105 ? 11.651 -8.073 12.797 1.00 96.62 105 GLN A O 1
ATOM 851 N N . GLY A 1 106 ? 13.026 -7.497 11.130 1.00 93.94 106 GLY A N 1
ATOM 852 C CA . GLY A 1 106 ? 12.821 -6.054 11.318 1.00 93.94 106 GLY A CA 1
ATOM 853 C C . GLY A 1 106 ? 11.368 -5.627 11.080 1.00 93.94 106 GLY A C 1
ATOM 854 O O . GLY A 1 106 ? 10.822 -4.837 11.847 1.00 93.94 106 GLY A O 1
ATOM 855 N N . THR A 1 107 ? 10.723 -6.206 10.062 1.00 94.50 107 THR A N 1
ATOM 856 C CA . THR A 1 107 ? 9.305 -5.974 9.766 1.00 94.50 107 THR A CA 1
ATOM 857 C C . THR A 1 107 ? 8.387 -6.553 10.823 1.00 94.50 107 THR A C 1
ATOM 859 O O . THR A 1 107 ? 7.481 -5.876 11.303 1.00 94.50 107 THR A O 1
ATOM 862 N N . LEU A 1 108 ? 8.650 -7.791 11.228 1.00 96.81 108 LEU A N 1
ATOM 863 C CA . LEU A 1 108 ? 7.883 -8.445 12.281 1.00 96.81 108 LEU A CA 1
ATOM 864 C C . LEU A 1 108 ? 8.011 -7.701 13.617 1.00 96.81 108 LEU A C 1
ATOM 866 O O . LEU A 1 108 ? 7.020 -7.575 14.331 1.00 96.81 108 LEU A O 1
ATOM 870 N N . GLN A 1 109 ? 9.185 -7.140 13.913 1.00 97.25 109 GLN A N 1
ATOM 871 C CA . GLN A 1 109 ? 9.421 -6.350 15.118 1.00 97.25 109 GLN A CA 1
ATOM 872 C C . GLN A 1 109 ? 8.558 -5.085 15.154 1.00 97.25 109 GLN A C 1
ATOM 874 O O . GLN A 1 109 ? 7.845 -4.878 16.131 1.00 97.25 109 GLN A O 1
ATOM 879 N N . TYR A 1 110 ? 8.559 -4.248 14.107 1.00 94.81 110 TYR A N 1
ATOM 880 C CA . TYR A 1 110 ? 7.738 -3.029 14.151 1.00 94.81 110 TYR A CA 1
ATOM 881 C C . TYR A 1 110 ? 6.231 -3.333 14.104 1.00 94.81 110 TYR A C 1
ATOM 883 O O . TYR A 1 110 ? 5.433 -2.555 14.623 1.00 94.81 110 TYR A O 1
ATOM 891 N N . ILE A 1 111 ? 5.818 -4.462 13.509 1.00 97.06 111 ILE A N 1
ATOM 892 C CA . ILE A 1 111 ? 4.426 -4.936 13.573 1.00 97.06 111 ILE A CA 1
ATOM 893 C C . ILE A 1 111 ? 4.066 -5.306 15.014 1.00 97.06 111 ILE A C 1
ATOM 895 O O . ILE A 1 111 ? 3.014 -4.901 15.504 1.00 97.06 111 ILE A O 1
ATOM 899 N N . PHE A 1 112 ? 4.947 -6.029 15.705 1.00 98.19 112 PHE A N 1
ATOM 900 C CA . PHE A 1 112 ? 4.758 -6.377 17.108 1.00 98.19 112 PHE A CA 1
ATOM 901 C C . PHE A 1 112 ? 4.710 -5.132 18.007 1.00 98.19 112 PHE A C 1
ATOM 903 O O . PHE A 1 112 ? 3.866 -5.047 18.900 1.00 98.19 112 PHE A O 1
ATOM 910 N N . GLU A 1 113 ? 5.560 -4.136 17.751 1.00 98.25 113 GLU A N 1
ATOM 911 C CA . GLU A 1 113 ? 5.532 -2.855 18.466 1.00 98.25 113 GLU A CA 1
ATOM 912 C C . GLU A 1 113 ? 4.225 -2.093 18.219 1.00 98.25 113 GLU A C 1
ATOM 914 O O . GLU A 1 113 ? 3.634 -1.581 19.167 1.00 98.25 113 GLU A O 1
ATOM 919 N N . PHE A 1 114 ? 3.716 -2.081 16.981 1.00 98.31 114 PHE A N 1
ATOM 920 C CA . PHE A 1 114 ? 2.395 -1.527 16.676 1.00 98.31 114 PHE A CA 1
ATOM 921 C C . PHE A 1 114 ? 1.288 -2.249 17.455 1.00 98.31 114 PHE A C 1
ATOM 923 O O . PHE A 1 114 ? 0.466 -1.599 18.096 1.00 98.31 114 PHE A O 1
ATOM 930 N N . GLN A 1 115 ? 1.276 -3.584 17.445 1.00 98.69 115 GLN A N 1
ATOM 931 C CA . GLN A 1 115 ? 0.283 -4.374 18.179 1.00 98.69 115 GLN A CA 1
ATOM 932 C C . GLN A 1 115 ? 0.332 -4.089 19.681 1.00 98.69 115 GLN A C 1
ATOM 934 O O . GLN A 1 115 ? -0.710 -3.867 20.294 1.00 98.69 115 GLN A O 1
ATOM 939 N N . SER A 1 116 ? 1.538 -4.043 20.248 1.00 98.50 116 SER A N 1
ATOM 940 C CA . SER A 1 116 ? 1.761 -3.748 21.665 1.00 98.50 116 SER A CA 1
ATOM 941 C C . SER A 1 116 ? 1.259 -2.351 22.022 1.00 98.50 116 SER A C 1
ATOM 943 O O . SER A 1 116 ? 0.501 -2.203 22.976 1.00 98.50 116 SER A O 1
ATOM 945 N N . LEU A 1 117 ? 1.587 -1.344 21.205 1.00 98.62 117 LEU A N 1
ATOM 946 C CA . LEU A 1 117 ? 1.113 0.027 21.381 1.00 98.62 117 LEU A CA 1
ATOM 947 C C . LEU A 1 117 ? -0.420 0.106 21.365 1.00 98.62 117 LEU A C 1
ATOM 949 O O . LEU A 1 117 ? -1.008 0.779 22.207 1.00 98.62 117 LEU A O 1
ATOM 953 N N . ILE A 1 118 ? -1.086 -0.581 20.433 1.00 98.38 118 ILE A N 1
ATOM 954 C CA . ILE A 1 118 ? -2.554 -0.599 20.377 1.00 98.38 118 ILE A CA 1
ATOM 955 C C . ILE A 1 118 ? -3.149 -1.294 21.608 1.00 98.38 118 ILE A C 1
ATOM 957 O O . ILE A 1 118 ? -4.111 -0.773 22.178 1.00 98.38 118 ILE A O 1
ATOM 961 N N . CYS A 1 119 ? -2.586 -2.419 22.057 1.00 98.62 119 CYS A N 1
ATOM 962 C CA . CYS A 1 119 ? -3.027 -3.083 23.286 1.00 98.62 119 CYS A CA 1
ATOM 963 C C . CYS A 1 119 ? -2.869 -2.166 24.510 1.00 98.62 119 CYS A C 1
ATOM 965 O O .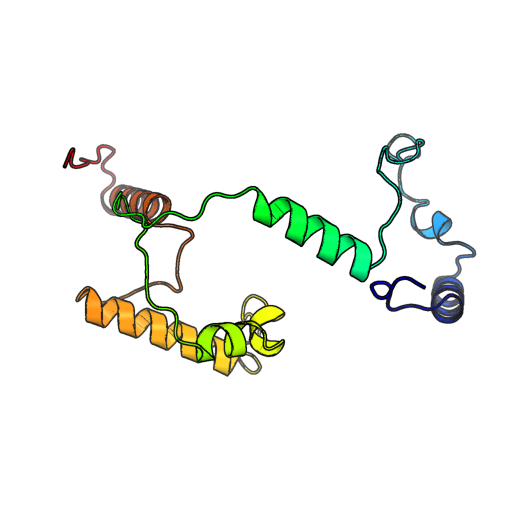 CYS A 1 119 ? -3.817 -2.010 25.275 1.00 98.62 119 CYS A O 1
ATOM 967 N N . GLU A 1 120 ? -1.725 -1.491 24.664 1.00 98.56 120 GLU A N 1
ATOM 968 C CA . GLU A 1 120 ? -1.487 -0.550 25.769 1.00 98.56 120 GLU A CA 1
ATOM 969 C C . GLU A 1 120 ? -2.443 0.651 25.737 1.00 98.56 120 GLU A C 1
ATOM 971 O O . GLU A 1 120 ? -2.978 1.044 26.774 1.00 98.56 120 GLU A O 1
ATOM 976 N N . LEU A 1 121 ? -2.700 1.219 24.553 1.00 98.38 121 LEU A N 1
ATOM 977 C CA . LEU A 1 121 ? -3.601 2.365 24.388 1.00 98.38 121 LEU A CA 1
ATOM 978 C C . LEU A 1 121 ? -5.072 2.012 24.632 1.00 98.38 121 LEU A C 1
ATOM 980 O O . LEU A 1 121 ? -5.826 2.841 25.140 1.00 98.38 121 LEU A O 1
ATOM 984 N N . THR A 1 122 ? -5.501 0.815 24.229 1.00 98.00 122 THR A N 1
ATOM 985 C CA . THR A 1 122 ? -6.912 0.397 24.300 1.00 98.00 122 THR A CA 1
ATOM 986 C C . THR A 1 122 ? -7.250 -0.399 25.558 1.00 98.00 122 THR A C 1
ATOM 988 O O . THR A 1 122 ? -8.424 -0.502 25.911 1.00 98.00 122 THR A O 1
ATOM 991 N N . GLY A 1 123 ? -6.247 -0.963 26.234 1.00 98.44 123 GLY A N 1
ATOM 992 C CA . GLY A 1 123 ? -6.424 -1.880 27.359 1.00 98.44 123 GLY A CA 1
ATOM 993 C C . GLY A 1 123 ? -6.978 -3.254 26.962 1.00 98.44 123 GLY A C 1
ATOM 994 O O . GLY A 1 123 ? -7.486 -3.966 27.825 1.00 98.44 123 GLY A O 1
ATOM 995 N N . LEU A 1 124 ? -6.935 -3.612 25.674 1.00 98.25 124 LEU A N 1
ATOM 996 C CA . LEU A 1 124 ? -7.365 -4.917 25.167 1.00 98.25 124 LEU A CA 1
ATOM 997 C C . LEU A 1 124 ? -6.196 -5.907 25.113 1.00 98.25 124 LEU A C 1
ATOM 999 O O . LEU A 1 124 ? -5.042 -5.518 24.957 1.00 98.25 124 LEU A O 1
ATOM 1003 N N . ASP A 1 125 ? -6.514 -7.201 25.183 1.00 98.19 125 ASP A N 1
ATOM 1004 C CA . ASP A 1 125 ? -5.501 -8.260 25.269 1.00 98.19 125 ASP A CA 1
ATOM 1005 C C . ASP A 1 125 ? -4.721 -8.473 23.959 1.00 98.19 125 ASP A C 1
ATOM 1007 O O . ASP A 1 125 ? -3.554 -8.863 23.983 1.00 98.19 125 ASP A O 1
ATOM 1011 N N . ILE A 1 126 ? -5.366 -8.273 22.802 1.00 97.56 126 ILE A N 1
ATOM 1012 C CA . ILE A 1 126 ? -4.813 -8.620 21.484 1.00 97.56 126 ILE A CA 1
ATOM 1013 C C . ILE A 1 126 ? -5.176 -7.550 20.450 1.00 97.56 126 ILE A C 1
ATOM 1015 O O . ILE A 1 126 ? -6.334 -7.149 20.337 1.00 97.56 126 ILE A O 1
ATOM 1019 N N . SER A 1 127 ? -4.192 -7.175 19.628 1.00 98.00 127 SER A N 1
ATOM 1020 C CA . SER A 1 127 ? -4.370 -6.397 18.399 1.00 98.00 127 SER A CA 1
ATOM 1021 C C . SER A 1 127 ? -3.875 -7.189 17.193 1.00 98.00 127 SER A C 1
ATOM 1023 O O . SER A 1 127 ? -2.900 -7.937 17.278 1.00 98.00 127 SER A O 1
ATOM 1025 N N . ASN A 1 128 ? -4.504 -6.994 16.036 1.00 97.25 128 ASN A N 1
ATOM 1026 C CA . ASN A 1 128 ? -3.960 -7.457 14.762 1.00 97.25 128 ASN A CA 1
ATOM 1027 C C . ASN A 1 128 ? -2.897 -6.479 14.220 1.00 97.25 128 ASN A C 1
ATOM 1029 O O . ASN A 1 128 ? -2.623 -5.431 14.809 1.00 97.25 128 ASN A O 1
ATOM 1033 N N . ALA A 1 129 ? -2.306 -6.826 13.078 1.00 97.19 129 ALA A N 1
ATOM 1034 C CA . ALA A 1 129 ? -1.249 -6.068 12.414 1.00 97.19 129 ALA A CA 1
ATOM 1035 C C . ALA A 1 129 ? -1.771 -4.950 11.482 1.00 97.19 129 ALA A C 1
ATOM 1037 O O . ALA A 1 129 ? -1.147 -4.701 10.454 1.00 97.19 129 ALA A O 1
ATOM 1038 N N . SER A 1 130 ? -2.883 -4.288 11.840 1.00 96.94 130 SER A N 1
ATOM 1039 C CA . SER A 1 130 ? -3.650 -3.280 11.070 1.00 96.94 130 SER A CA 1
ATOM 1040 C C . SER A 1 130 ? -4.805 -3.810 10.202 1.00 96.94 130 SER A C 1
ATOM 1042 O O . SER A 1 130 ? -4.937 -5.005 9.940 1.00 96.94 130 SER A O 1
ATOM 1044 N N . VAL A 1 131 ? -5.659 -2.870 9.784 1.00 96.56 131 VAL A N 1
ATOM 1045 C CA . VAL A 1 131 ? -6.755 -2.986 8.805 1.00 96.56 131 VAL A CA 1
ATOM 1046 C C . VAL A 1 131 ? -6.804 -1.693 7.981 1.00 96.56 131 VAL A C 1
ATOM 1048 O O . VAL A 1 131 ? -6.105 -0.734 8.306 1.00 96.56 131 VAL A O 1
ATOM 1051 N N . TYR A 1 132 ? -7.612 -1.652 6.920 1.00 96.00 132 TYR A N 1
ATOM 1052 C CA . TYR A 1 132 ? -7.583 -0.556 5.944 1.00 96.00 132 TYR A CA 1
ATOM 1053 C C . TYR A 1 132 ? -7.969 0.815 6.512 1.00 96.00 132 TYR A C 1
ATOM 1055 O O . TYR A 1 132 ? -7.269 1.795 6.269 1.00 96.00 132 TYR A O 1
ATOM 1063 N N . ASP A 1 133 ? -9.076 0.897 7.251 1.00 95.94 133 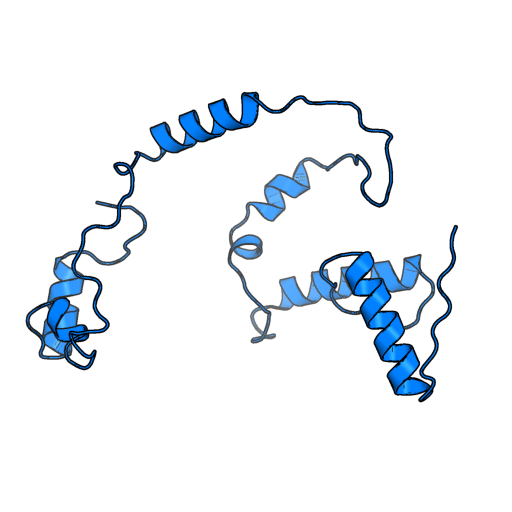ASP A N 1
ATOM 1064 C CA . ASP A 1 133 ? -9.565 2.143 7.841 1.00 95.94 133 ASP A CA 1
ATOM 1065 C C . ASP A 1 133 ? -10.510 1.874 9.025 1.00 95.94 133 ASP A C 1
ATOM 1067 O O . ASP A 1 133 ? -10.869 0.734 9.323 1.00 95.94 133 ASP A O 1
ATOM 1071 N N . GLY A 1 134 ? -10.933 2.934 9.720 1.00 93.81 134 GLY A N 1
ATOM 1072 C CA . GLY A 1 134 ? -11.814 2.807 10.885 1.00 93.81 134 GLY A CA 1
ATOM 1073 C C . GLY A 1 134 ? -13.222 2.285 10.566 1.00 93.81 134 GLY A C 1
ATOM 1074 O O . GLY A 1 134 ? -13.826 1.616 11.402 1.00 93.81 134 GLY A O 1
ATOM 1075 N N . ALA A 1 135 ? -13.753 2.552 9.369 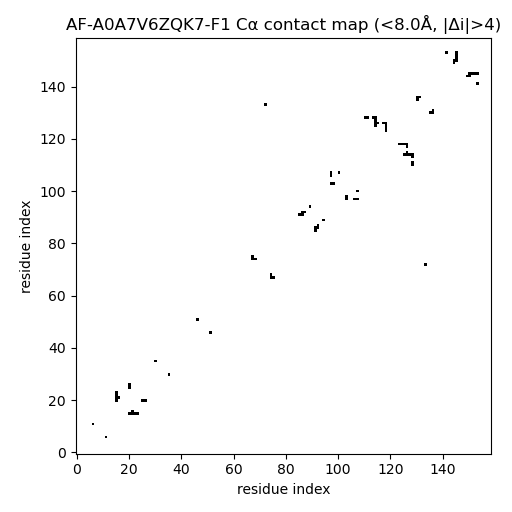1.00 93.44 135 ALA A N 1
ATOM 1076 C CA . ALA A 1 135 ? -15.102 2.124 8.993 1.00 93.44 135 ALA A CA 1
ATOM 1077 C C . ALA A 1 135 ? -15.144 0.618 8.695 1.00 93.44 135 ALA A C 1
ATOM 1079 O O . ALA A 1 135 ? -16.029 -0.098 9.169 1.00 93.44 135 ALA A O 1
ATOM 1080 N N . THR A 1 136 ? -14.152 0.128 7.956 1.00 96.50 136 THR A N 1
ATOM 1081 C CA . THR A 1 136 ? -13.941 -1.297 7.693 1.00 96.50 136 THR A CA 1
ATOM 1082 C C . THR A 1 136 ? -13.587 -2.045 8.976 1.00 96.50 136 THR A C 1
ATOM 1084 O O . THR A 1 136 ? -14.167 -3.098 9.221 1.00 96.50 136 THR A O 1
ATOM 1087 N N . ALA A 1 137 ? -12.765 -1.467 9.864 1.00 97.00 137 ALA A N 1
ATOM 1088 C CA . ALA A 1 137 ? -12.500 -2.024 11.195 1.00 97.00 137 ALA A CA 1
ATOM 1089 C C . ALA A 1 137 ? -13.787 -2.227 12.012 1.00 97.00 137 ALA A C 1
ATOM 1091 O O . ALA A 1 137 ? -13.988 -3.280 12.620 1.00 97.00 137 ALA A O 1
ATOM 1092 N N . ALA A 1 138 ? -14.679 -1.229 12.006 1.00 96.06 138 ALA A N 1
ATOM 1093 C CA . ALA A 1 138 ? -15.964 -1.322 12.685 1.00 96.06 138 ALA A CA 1
ATOM 1094 C C . ALA A 1 138 ? -16.833 -2.441 12.090 1.00 96.06 138 ALA A C 1
ATOM 1096 O O . ALA A 1 138 ? -17.401 -3.223 12.848 1.00 96.06 138 ALA A O 1
ATOM 1097 N N . MET A 1 139 ? -16.895 -2.576 10.759 1.00 95.88 139 MET A N 1
ATOM 1098 C CA . MET A 1 139 ? -17.606 -3.692 10.119 1.00 95.88 139 MET A CA 1
ATOM 1099 C C . MET A 1 139 ? -17.028 -5.060 10.493 1.00 95.88 139 MET A C 1
ATOM 1101 O O . MET A 1 139 ? -17.799 -5.966 10.811 1.00 95.88 139 MET A O 1
ATOM 1105 N N . GLU A 1 140 ? -15.705 -5.218 10.522 1.00 97.56 140 GLU A N 1
ATOM 1106 C CA . GLU A 1 140 ? -15.083 -6.480 10.943 1.00 97.56 140 GLU A CA 1
ATOM 1107 C C . GLU A 1 140 ? -15.438 -6.822 12.395 1.00 97.56 140 GLU A C 1
ATOM 1109 O O . GLU A 1 140 ? -15.792 -7.961 12.704 1.00 97.56 140 GLU A O 1
ATOM 1114 N N . ALA A 1 141 ? -15.470 -5.828 13.288 1.00 96.75 141 ALA A N 1
ATOM 1115 C CA . ALA A 1 141 ? -15.943 -6.025 14.657 1.00 96.75 141 ALA A CA 1
ATOM 1116 C C . ALA A 1 141 ? -17.409 -6.495 14.711 1.00 96.75 141 ALA A C 1
ATOM 1118 O O . ALA A 1 141 ? -17.751 -7.382 15.499 1.00 96.75 141 ALA A O 1
ATOM 1119 N N . MET A 1 142 ? -18.276 -5.956 13.845 1.00 97.19 142 MET A N 1
ATOM 1120 C CA . MET A 1 142 ? -19.665 -6.410 13.725 1.00 97.19 142 MET A CA 1
ATOM 1121 C C . MET A 1 142 ? -19.737 -7.868 13.257 1.00 97.19 142 MET A C 1
ATOM 1123 O O . MET A 1 142 ? -20.490 -8.651 13.839 1.00 97.19 142 MET A O 1
ATOM 1127 N N . PHE A 1 143 ? -18.953 -8.256 12.247 1.00 96.94 143 PHE A N 1
ATOM 1128 C CA . PHE A 1 143 ? -18.921 -9.635 11.757 1.00 96.94 143 PHE A CA 1
ATOM 1129 C C . PHE A 1 143 ? -18.380 -10.610 12.799 1.00 96.94 143 PHE A C 1
ATOM 1131 O O . PHE A 1 143 ? -18.990 -11.661 12.999 1.00 96.94 143 PHE A O 1
ATOM 1138 N N . MET A 1 144 ? -17.324 -10.245 13.530 1.00 96.94 144 MET A N 1
ATOM 1139 C CA . MET A 1 144 ? -16.825 -11.045 14.651 1.00 96.94 144 MET A CA 1
ATOM 1140 C C . MET A 1 144 ? -17.902 -11.241 15.727 1.00 96.94 144 MET A C 1
ATOM 1142 O O . MET A 1 144 ? -18.126 -12.364 16.178 1.00 96.94 144 MET A O 1
ATOM 1146 N N . ALA A 1 145 ? -18.632 -10.185 16.102 1.00 97.75 145 ALA A N 1
ATOM 1147 C CA . ALA A 1 145 ? -19.706 -10.279 17.092 1.00 97.75 145 ALA A CA 1
ATOM 1148 C C . ALA A 1 145 ? -20.879 -11.155 16.614 1.00 97.75 145 ALA A C 1
ATOM 1150 O O . ALA A 1 145 ? -21.428 -11.944 17.392 1.00 97.75 145 ALA A O 1
ATOM 1151 N N . ILE A 1 146 ? -21.265 -11.048 15.339 1.00 98.12 146 ILE A N 1
ATOM 1152 C CA . ILE A 1 146 ? -22.306 -11.889 14.731 1.00 98.12 146 ILE A CA 1
ATOM 1153 C C . ILE A 1 146 ? -21.862 -13.353 14.712 1.00 98.12 146 ILE A C 1
ATOM 1155 O O . ILE A 1 146 ? -22.629 -14.218 15.134 1.00 98.12 146 ILE A O 1
ATOM 1159 N N . ALA A 1 147 ? -20.630 -13.630 14.278 1.00 98.12 147 ALA A N 1
ATOM 1160 C CA . ALA A 1 147 ? -20.075 -14.979 14.231 1.00 98.12 147 ALA A CA 1
ATOM 1161 C C . ALA A 1 147 ? -20.000 -15.612 15.629 1.00 98.12 147 ALA A C 1
ATOM 1163 O O . ALA A 1 147 ? -20.412 -16.755 15.806 1.00 98.12 147 ALA A O 1
ATOM 1164 N N . GLN A 1 148 ? -19.560 -14.848 16.633 1.00 98.12 148 GLN A N 1
ATOM 1165 C CA . GLN A 1 148 ? -19.412 -15.335 18.004 1.00 98.12 148 GLN A CA 1
ATOM 1166 C C . GLN A 1 148 ? -20.753 -15.561 18.717 1.00 98.12 148 GLN A C 1
ATOM 1168 O O . GLN A 1 148 ? -20.878 -16.470 19.534 1.00 98.12 148 GLN A O 1
ATOM 1173 N N . THR A 1 149 ? -21.761 -14.720 18.460 1.00 98.00 149 THR A N 1
ATOM 1174 C CA . THR A 1 149 ? -23.035 -14.754 19.207 1.00 98.00 149 THR A CA 1
ATOM 1175 C C . THR A 1 149 ? -24.190 -15.419 18.458 1.00 98.00 149 THR A C 1
ATOM 1177 O O . THR A 1 149 ? -25.217 -15.715 19.070 1.00 98.00 149 THR A O 1
ATOM 1180 N N . GLY A 1 150 ? -24.083 -15.584 17.136 1.00 97.81 150 GLY A N 1
ATOM 1181 C CA . GLY A 1 150 ? -25.165 -16.030 16.251 1.00 97.81 150 GLY A CA 1
ATOM 1182 C C . GLY A 1 150 ? -26.313 -15.022 16.085 1.00 97.81 150 GLY A C 1
ATOM 1183 O O . GLY A 1 150 ? -27.318 -15.316 15.429 1.00 97.81 150 GLY A O 1
ATOM 1184 N N . ARG A 1 151 ? -26.212 -13.828 16.682 1.00 97.75 151 ARG A N 1
ATOM 1185 C CA . ARG A 1 151 ? -27.257 -12.799 16.621 1.00 97.75 151 ARG A CA 1
ATOM 1186 C C . ARG A 1 151 ? -27.173 -12.046 15.298 1.00 97.75 151 ARG A C 1
ATOM 1188 O O . ARG A 1 151 ? -26.098 -11.684 14.849 1.00 97.75 151 ARG A O 1
ATOM 1195 N N . LYS A 1 152 ? -28.330 -11.743 14.704 1.00 95.56 152 LYS A N 1
ATOM 1196 C CA . LYS A 1 152 ? -28.431 -11.075 13.389 1.00 95.56 152 LYS A CA 1
ATOM 1197 C C . LYS A 1 152 ? -28.649 -9.561 13.459 1.00 95.56 152 LYS A C 1
ATOM 1199 O O . LYS A 1 152 ? -28.840 -8.925 12.429 1.00 95.56 152 LYS A O 1
ATOM 1204 N N . LYS A 1 153 ? -28.695 -8.987 14.664 1.00 96.62 153 LYS A N 1
ATOM 1205 C CA . LYS A 1 153 ? -28.961 -7.560 14.879 1.00 96.62 153 LYS A CA 1
ATOM 1206 C C . LYS A 1 153 ? -27.781 -6.928 15.599 1.00 96.62 153 LYS A C 1
ATOM 1208 O O . LYS A 1 153 ? -27.435 -7.364 16.694 1.00 96.62 153 LYS A O 1
ATOM 1213 N N . VAL A 1 154 ? -27.231 -5.879 14.999 1.00 96.56 154 VAL A N 1
ATOM 1214 C CA . VAL A 1 154 ? -26.192 -5.036 15.589 1.00 96.56 154 VAL A CA 1
ATOM 1215 C C . VAL A 1 154 ? -26.782 -3.655 15.850 1.00 96.56 154 VAL A C 1
ATOM 1217 O O . VAL A 1 154 ? -27.542 -3.138 15.033 1.00 96.56 154 VAL A O 1
ATOM 1220 N N . LEU A 1 155 ? -26.481 -3.086 17.014 1.00 95.75 155 LEU A N 1
ATOM 1221 C CA . LEU A 1 155 ? -26.873 -1.725 17.364 1.00 95.75 155 LEU A CA 1
ATOM 1222 C C . LEU A 1 155 ? -25.692 -0.802 17.076 1.00 95.75 155 LEU A C 1
ATOM 1224 O O . LEU A 1 155 ? -24.584 -1.074 17.528 1.00 95.75 155 LEU A O 1
ATOM 1228 N N . VAL A 1 156 ? -25.941 0.272 16.334 1.00 95.12 156 VAL A N 1
ATOM 1229 C CA . VAL A 1 156 ? -24.941 1.293 16.010 1.00 95.12 156 VAL A CA 1
ATOM 1230 C C . VAL A 1 156 ? -25.394 2.598 16.646 1.00 95.12 156 VAL A C 1
ATOM 1232 O O . VAL A 1 156 ? -26.568 2.960 16.550 1.00 95.12 156 VAL A O 1
ATOM 1235 N N . SER A 1 157 ? -24.476 3.271 17.337 1.00 93.88 157 SER A N 1
ATOM 1236 C CA . SER A 1 157 ? -24.745 4.583 17.922 1.00 93.88 157 SER A CA 1
ATOM 1237 C C . SER A 1 157 ? -24.986 5.611 16.817 1.00 93.88 157 SER A C 1
ATOM 1239 O O . SER A 1 157 ? -24.291 5.602 15.807 1.00 93.88 157 SER A O 1
ATOM 1241 N N . SER A 1 158 ? -25.953 6.506 17.018 1.00 90.44 158 SER A N 1
ATOM 1242 C CA . SER A 1 158 ? -26.165 7.668 16.145 1.00 90.44 158 SER A CA 1
ATOM 1243 C C . SER A 1 158 ? -25.283 8.867 16.509 1.00 90.44 158 SER A C 1
ATOM 1245 O O . SER A 1 158 ? -25.424 9.914 15.881 1.00 90.44 158 SER A O 1
ATOM 1247 N N . ALA A 1 159 ? -24.499 8.745 17.586 1.00 64.50 159 ALA A N 1
ATOM 1248 C CA . ALA A 1 159 ? -23.614 9.791 18.092 1.00 64.50 159 ALA A CA 1
ATOM 1249 C C . ALA A 1 159 ? -22.398 10.003 17.186 1.00 64.50 159 ALA A C 1
ATOM 1251 O O . ALA A 1 159 ? -21.894 8.992 16.646 1.00 64.50 159 ALA A O 1
#

Foldseek 3Di:
DDPPDPDDPVNVCVVCVVVPHDDPVVVCPPPDPVPDDPDDPPDDDDDDPVRVVVVVVVVVVPDDDDPDPPPPQDDDDDDDPVPVVVCPDCLNPVDDDPPPCVVCVVVVVVLVVVFVVVCVVVVDDTDHSDDDGDVVVVVVVVVVCCVVPVDPDDDDDPD

Mean predicted aligned error: 5.32 Å

Nearest PDB structures (foldseek):
  1wyv-assembly2_E  TM=9.317E-01  e=4.009E-10  Thermus thermophilus HB8